Protein AF-A0A9D4LM30-F1 (afdb_monomer_lite)

Sequence (90 aa):
MFFFKVNGIWSTWSNYTRCTVTCGGGTRARLRKCEYTPGFQQGDACVGHNNETQQCNINMCPGRLILQVCQQGNKLVCYVKPRQYDNSRV

InterPro domains:
  IPR000884 Thrombospondin type-1 (TSP1) repeat [PF00090] (11-61)
  IPR000884 Thrombospondin type-1 (TSP1) repeat [PS50092] (7-62)
  IPR000884 Thrombospondin type-1 (TSP1) repeat [SM00209] (10-62)
  IPR036383 Thrombospondin type-1 repeat superfamily [G3DSA:2.20.100.10] (5-62)
  IPR036383 Thrombospondin type-1 repeat superfamily [SSF82895] (5-61)
  IPR052065 Complement and asymmetry regulator [PTHR22906] (6-63)

Secondary structure (DSSP, 8-state):
----EE--EEPPPPPPPPPSBSSSSEEEEEE--EE--TTSEE-SPPSS-SEEEEEE--SPPS--------SSSS-------PPP-BTT--

Radius of gyration: 23.75 Å; chains: 1; bounding box: 57×25×65 Å

pLDDT: mean 79.52, std 17.91, range [45.78, 97.62]

Structure (mmCIF, N/CA/C/O backbone):
data_AF-A0A9D4LM30-F1
#
_entry.id   AF-A0A9D4LM30-F1
#
loop_
_atom_site.group_PDB
_atom_site.id
_atom_site.type_symbol
_atom_site.label_atom_id
_atom_site.label_alt_id
_atom_site.label_comp_id
_atom_site.label_asym_id
_atom_site.label_entity_id
_atom_site.label_seq_id
_atom_site.pdbx_PDB_ins_code
_atom_site.Cartn_x
_atom_site.Cartn_y
_atom_site.Cartn_z
_atom_site.occupancy
_atom_site.B_iso_or_equiv
_atom_site.auth_seq_id
_atom_site.auth_comp_id
_atom_site.auth_asym_id
_atom_site.auth_atom_id
_atom_site.pdbx_PDB_model_num
ATOM 1 N N . MET A 1 1 ? 21.442 -3.714 -39.217 1.00 51.97 1 MET A N 1
ATOM 2 C CA . MET A 1 1 ? 21.274 -3.333 -37.800 1.00 51.97 1 MET A CA 1
ATOM 3 C C . MET A 1 1 ? 20.159 -4.196 -37.223 1.00 51.97 1 MET A C 1
ATOM 5 O O . MET A 1 1 ? 19.005 -3.965 -37.560 1.00 51.97 1 MET A O 1
ATOM 9 N N . PHE A 1 2 ? 20.484 -5.242 -36.461 1.00 56.75 2 PHE A N 1
ATOM 10 C CA . PHE A 1 2 ? 19.465 -6.016 -35.745 1.00 56.75 2 PHE A CA 1
ATOM 11 C C . PHE A 1 2 ? 19.135 -5.262 -34.461 1.00 56.75 2 PHE A C 1
ATOM 13 O O . PHE A 1 2 ? 19.957 -5.191 -33.551 1.00 56.75 2 PHE A O 1
ATOM 20 N N . PHE A 1 3 ? 17.962 -4.639 -34.412 1.00 66.69 3 PHE A N 1
ATOM 21 C CA . PHE A 1 3 ? 17.462 -4.045 -33.182 1.00 66.69 3 PHE A CA 1
ATOM 22 C C . PHE A 1 3 ? 16.859 -5.163 -32.337 1.00 66.69 3 PHE A C 1
ATOM 24 O O . PHE A 1 3 ? 15.714 -5.561 -32.540 1.00 66.69 3 PHE A O 1
ATOM 31 N N . PHE A 1 4 ? 17.652 -5.724 -31.428 1.00 78.94 4 PHE A N 1
ATOM 32 C CA . PHE A 1 4 ? 17.120 -6.664 -30.452 1.00 78.94 4 PHE A CA 1
ATOM 33 C C . PHE A 1 4 ? 16.164 -5.910 -29.526 1.00 78.94 4 PHE A C 1
ATOM 35 O O . PHE A 1 4 ? 16.515 -4.879 -28.946 1.00 78.94 4 PHE A O 1
ATOM 42 N N . LYS A 1 5 ? 14.931 -6.408 -29.439 1.00 86.31 5 LYS A N 1
ATOM 43 C CA . LYS A 1 5 ? 13.939 -5.934 -28.480 1.00 86.31 5 LYS A CA 1
ATOM 44 C C . LYS A 1 5 ? 14.133 -6.683 -27.174 1.00 86.31 5 LYS A C 1
ATOM 46 O O . LYS A 1 5 ? 14.316 -7.899 -27.190 1.00 86.31 5 LYS A O 1
ATOM 51 N N . VAL A 1 6 ? 14.083 -5.960 -26.065 1.00 89.75 6 VAL A N 1
ATOM 52 C CA . VAL A 1 6 ? 14.194 -6.542 -24.725 1.00 89.75 6 VAL A CA 1
ATOM 53 C C . VAL A 1 6 ? 12.901 -6.265 -23.976 1.00 89.75 6 VAL A C 1
ATOM 55 O O . VAL A 1 6 ? 12.452 -5.119 -23.905 1.00 89.75 6 VAL A O 1
ATOM 58 N N . ASN A 1 7 ? 12.292 -7.326 -23.449 1.00 92.62 7 ASN A N 1
ATOM 59 C CA . ASN A 1 7 ? 11.055 -7.225 -22.686 1.00 92.62 7 ASN A CA 1
ATOM 60 C C . ASN A 1 7 ? 11.302 -6.522 -21.351 1.00 92.62 7 ASN A C 1
ATOM 62 O O . ASN A 1 7 ? 12.376 -6.640 -20.755 1.00 92.62 7 ASN A O 1
ATOM 66 N N . GLY A 1 8 ? 10.292 -5.790 -20.894 1.00 93.81 8 GLY A N 1
ATOM 67 C CA . GLY A 1 8 ? 10.348 -5.068 -19.636 1.00 93.81 8 GLY A CA 1
ATOM 68 C C . GLY A 1 8 ? 10.461 -6.017 -18.447 1.00 93.81 8 GLY A C 1
ATOM 69 O O . GLY A 1 8 ? 9.805 -7.061 -18.391 1.00 93.81 8 GLY A O 1
ATOM 70 N N . ILE A 1 9 ? 11.268 -5.622 -17.469 1.00 94.75 9 ILE A N 1
ATOM 71 C CA . ILE A 1 9 ? 11.405 -6.309 -16.186 1.00 94.75 9 ILE A CA 1
ATOM 72 C C . ILE A 1 9 ? 10.844 -5.433 -15.069 1.00 94.75 9 ILE A C 1
ATOM 74 O O . ILE A 1 9 ? 10.969 -4.209 -15.082 1.00 94.75 9 ILE A O 1
ATOM 78 N N . TRP A 1 10 ? 10.194 -6.053 -14.086 1.00 97.00 10 TRP A N 1
ATOM 79 C CA . TRP A 1 10 ? 9.714 -5.318 -12.922 1.00 97.00 10 TRP A CA 1
ATOM 80 C C . TRP A 1 10 ? 10.891 -4.870 -12.054 1.00 97.00 10 TRP A C 1
ATOM 82 O O . TRP A 1 10 ? 11.718 -5.690 -11.656 1.00 97.00 10 TRP A O 1
ATOM 92 N N . SER A 1 11 ? 10.909 -3.588 -11.691 1.00 96.44 11 SER A N 1
ATOM 93 C CA . SER A 1 11 ? 11.745 -3.077 -10.611 1.00 96.44 11 SER A CA 1
ATOM 94 C C . SER A 1 11 ? 11.363 -3.741 -9.288 1.00 96.44 11 SER A C 1
ATOM 96 O O . SER A 1 11 ? 10.278 -4.320 -9.130 1.00 96.44 11 SER A O 1
ATOM 98 N N . THR A 1 12 ? 12.212 -3.569 -8.277 1.00 96.69 12 THR A N 1
ATOM 99 C CA . THR A 1 12 ? 11.806 -3.866 -6.904 1.00 96.69 12 THR A CA 1
ATOM 100 C C . THR A 1 12 ? 10.592 -3.021 -6.521 1.00 96.69 12 THR A C 1
ATOM 102 O O . THR A 1 12 ? 10.385 -1.902 -7.007 1.00 96.69 12 THR A O 1
ATOM 105 N N . TRP A 1 13 ? 9.752 -3.588 -5.660 1.00 97.62 13 TRP A N 1
ATOM 106 C CA . TRP A 1 13 ? 8.640 -2.858 -5.078 1.00 97.62 13 TRP A CA 1
ATOM 107 C C . TRP A 1 13 ? 9.149 -1.692 -4.232 1.00 97.62 13 TRP A C 1
ATOM 109 O O . TRP A 1 13 ? 10.080 -1.845 -3.442 1.00 97.62 13 TRP A O 1
ATOM 119 N N . SER A 1 14 ? 8.482 -0.547 -4.341 1.00 97.19 14 SER A N 1
ATOM 120 C CA . SER A 1 14 ? 8.659 0.559 -3.412 1.00 97.19 14 SER A CA 1
ATOM 121 C C . SER A 1 14 ? 8.256 0.139 -2.001 1.00 97.19 14 SER A C 1
ATOM 123 O O . SER A 1 14 ? 7.493 -0.811 -1.787 1.00 97.19 14 SER A O 1
ATOM 125 N N . ASN A 1 15 ? 8.685 0.934 -1.024 1.00 97.25 15 ASN A N 1
ATOM 126 C CA . ASN A 1 15 ? 8.076 0.881 0.295 1.00 97.25 15 ASN A CA 1
ATOM 127 C C . ASN A 1 15 ? 6.576 1.182 0.201 1.00 97.25 15 ASN A C 1
ATOM 129 O O . ASN A 1 15 ? 6.125 1.924 -0.680 1.00 97.25 15 ASN A O 1
ATOM 133 N N . TYR A 1 16 ? 5.814 0.605 1.127 1.00 96.69 16 TYR A N 1
ATOM 134 C CA . TYR A 1 16 ? 4.418 0.975 1.296 1.00 96.69 16 TYR A CA 1
ATOM 135 C C . TYR A 1 16 ? 4.306 2.442 1.718 1.00 96.69 16 TYR A C 1
ATOM 137 O O . TYR A 1 16 ? 5.100 2.934 2.522 1.00 96.69 16 TYR A O 1
ATOM 145 N N . THR A 1 17 ? 3.280 3.125 1.217 1.00 95.00 17 THR A N 1
ATOM 146 C CA . THR A 1 17 ? 2.854 4.421 1.733 1.00 95.00 17 THR A CA 1
ATOM 147 C C . THR A 1 17 ? 2.486 4.299 3.208 1.00 95.00 17 THR A C 1
ATOM 149 O O . THR A 1 17 ? 2.212 3.211 3.733 1.00 95.00 17 THR A O 1
ATOM 152 N N . ARG A 1 18 ? 2.407 5.445 3.886 1.00 93.50 18 ARG A N 1
ATOM 153 C CA . ARG A 1 18 ? 1.748 5.496 5.192 1.00 93.50 18 ARG A CA 1
ATOM 154 C C . ARG A 1 18 ? 0.318 4.970 5.056 1.00 93.50 18 ARG A C 1
ATOM 156 O O . ARG A 1 18 ? -0.307 5.108 4.002 1.00 93.50 18 ARG A O 1
ATOM 163 N N . CYS A 1 19 ? -0.170 4.333 6.117 1.00 93.69 19 CYS A N 1
ATOM 164 C CA . CYS A 1 19 ? -1.566 3.923 6.178 1.00 93.69 19 CYS A CA 1
ATOM 165 C C . CYS A 1 19 ? -2.455 5.168 6.110 1.00 93.69 19 CYS A C 1
ATOM 167 O O . CYS A 1 19 ? -2.104 6.185 6.708 1.00 93.69 19 CYS A O 1
ATOM 169 N N . THR A 1 20 ? -3.591 5.098 5.421 1.00 89.94 20 THR A N 1
ATOM 170 C CA . THR A 1 20 ? -4.542 6.223 5.353 1.00 89.94 20 THR A CA 1
ATOM 171 C C . THR A 1 20 ? -5.046 6.647 6.730 1.00 89.94 20 THR A C 1
ATOM 173 O O . THR A 1 20 ? -5.300 7.821 6.965 1.00 89.94 20 THR A O 1
ATOM 176 N N . VAL A 1 21 ? -5.138 5.704 7.667 1.00 86.88 21 VAL A N 1
ATOM 177 C CA . VAL A 1 21 ? -5.649 5.937 9.022 1.00 86.88 21 VAL A CA 1
ATOM 178 C C . VAL A 1 21 ? -4.707 5.318 10.042 1.00 86.88 21 VAL A C 1
ATOM 180 O O . VAL A 1 21 ? -3.998 4.367 9.719 1.00 86.88 21 VAL A O 1
ATOM 183 N N . THR A 1 22 ? -4.705 5.793 11.282 1.00 86.75 22 THR A N 1
ATOM 184 C CA . THR A 1 22 ? -3.922 5.177 12.373 1.00 86.75 22 THR A CA 1
ATOM 185 C C . THR A 1 22 ? -4.663 4.045 13.088 1.00 86.75 22 THR A C 1
ATOM 187 O O . THR A 1 22 ? -4.037 3.256 13.793 1.00 86.75 22 THR A O 1
ATOM 190 N N . CYS A 1 23 ? -5.977 3.922 12.882 1.00 84.94 23 CYS A N 1
ATOM 191 C CA . CYS A 1 23 ? -6.838 2.914 13.498 1.00 84.94 23 CYS A CA 1
ATOM 192 C C . CYS A 1 23 ? -8.177 2.773 12.752 1.00 84.94 23 CYS A C 1
ATOM 194 O O . CYS A 1 23 ? -8.566 3.648 11.975 1.00 84.94 23 CYS A O 1
ATOM 196 N N . GLY A 1 24 ? -8.922 1.703 13.026 1.00 82.62 24 GLY A N 1
ATOM 197 C CA . GLY A 1 24 ? -10.252 1.472 12.454 1.00 82.62 24 GLY A CA 1
ATOM 198 C C . GLY A 1 24 ? -10.231 0.927 11.024 1.00 82.62 24 GLY A C 1
ATOM 199 O O . GLY A 1 24 ? -11.257 0.967 10.352 1.00 82.62 24 GLY A O 1
ATOM 200 N N . GLY A 1 25 ? -9.081 0.419 10.573 1.00 88.50 25 GLY A N 1
ATOM 201 C CA . GLY A 1 25 ? -8.877 -0.172 9.254 1.00 88.50 25 GLY A CA 1
ATOM 202 C C . GLY A 1 25 ? -8.710 0.874 8.154 1.00 88.50 25 GLY A C 1
ATOM 203 O O . GLY A 1 25 ? -9.673 1.514 7.741 1.00 88.50 25 GLY A O 1
ATOM 204 N N . GLY A 1 26 ? -7.487 1.016 7.649 1.00 90.69 26 GLY A N 1
ATOM 205 C CA . GLY A 1 26 ? -7.172 1.802 6.459 1.00 90.69 26 GLY A CA 1
ATOM 206 C C . GLY A 1 26 ? -6.427 0.988 5.421 1.00 90.69 26 GLY A C 1
ATOM 207 O O . GLY A 1 26 ? -6.341 -0.238 5.494 1.00 90.69 26 GLY A O 1
ATOM 208 N N . THR A 1 27 ? -5.867 1.693 4.448 1.00 94.00 27 THR A N 1
ATOM 209 C CA . THR A 1 27 ? -5.162 1.104 3.312 1.00 94.00 27 THR A CA 1
ATOM 210 C C . THR A 1 27 ? -3.795 1.739 3.144 1.00 94.00 27 THR A C 1
ATOM 212 O O . THR A 1 27 ? -3.604 2.926 3.409 1.00 94.00 27 THR A O 1
ATOM 215 N N . ARG A 1 28 ? -2.834 0.949 2.677 1.00 95.31 28 ARG A N 1
ATOM 216 C CA . ARG A 1 28 ? -1.525 1.423 2.222 1.00 95.31 28 ARG A CA 1
ATOM 217 C C . ARG A 1 28 ? -1.228 0.823 0.862 1.00 95.31 28 ARG A C 1
ATOM 219 O O . ARG A 1 28 ? -1.610 -0.318 0.596 1.00 95.31 28 ARG A O 1
ATOM 226 N N . ALA A 1 29 ? -0.543 1.583 0.022 1.00 96.31 29 ALA A N 1
ATOM 227 C CA . ALA A 1 29 ? -0.218 1.176 -1.335 1.00 96.31 29 ALA A CA 1
ATOM 228 C C . ALA A 1 29 ? 1.294 1.094 -1.533 1.00 96.31 29 ALA A C 1
ATOM 230 O O . ALA A 1 29 ? 2.047 1.779 -0.849 1.00 96.31 29 ALA A O 1
ATOM 231 N N . ARG A 1 30 ? 1.749 0.269 -2.468 1.00 97.56 30 ARG A N 1
ATOM 232 C CA . ARG A 1 30 ? 3.120 0.297 -2.985 1.00 97.56 30 ARG A CA 1
ATOM 233 C C . ARG A 1 30 ? 3.104 0.229 -4.503 1.00 97.56 30 ARG A C 1
ATOM 235 O O . ARG A 1 30 ? 2.119 -0.212 -5.097 1.00 97.56 30 ARG A O 1
ATOM 242 N N . LEU A 1 31 ? 4.190 0.681 -5.113 1.00 97.31 31 LEU A N 1
ATOM 243 C CA . LEU A 1 31 ? 4.340 0.778 -6.558 1.00 97.31 31 LEU A CA 1
ATOM 244 C C . LEU A 1 31 ? 5.615 0.069 -7.002 1.00 97.31 31 LEU A C 1
ATOM 246 O O . LEU A 1 31 ? 6.595 0.014 -6.267 1.00 97.31 31 LEU A O 1
ATOM 250 N N . ARG A 1 32 ? 5.622 -0.441 -8.223 1.00 97.44 32 ARG A N 1
ATOM 251 C CA . ARG A 1 32 ? 6.821 -0.906 -8.926 1.00 97.44 32 ARG A CA 1
ATOM 252 C C . ARG A 1 32 ? 6.817 -0.332 -10.334 1.00 97.44 32 ARG A C 1
ATOM 254 O O . ARG A 1 32 ? 5.758 0.008 -10.864 1.00 97.44 32 ARG A O 1
ATOM 261 N N . LYS A 1 33 ? 7.987 -0.207 -10.942 1.00 96.25 33 LYS A N 1
ATOM 262 C CA . LYS A 1 33 ? 8.140 0.310 -12.302 1.00 96.25 33 LYS A CA 1
ATOM 263 C C . LYS A 1 33 ? 8.462 -0.832 -13.249 1.00 96.25 33 LYS A C 1
ATOM 265 O O . LYS A 1 33 ? 9.131 -1.783 -12.867 1.00 96.25 33 LYS A O 1
ATOM 270 N N . CYS A 1 34 ? 7.961 -0.737 -14.472 1.00 96.31 34 CYS A N 1
ATOM 271 C CA . CYS A 1 34 ? 8.429 -1.595 -15.548 1.00 96.31 34 CYS A CA 1
ATOM 272 C C . CYS A 1 34 ? 9.653 -0.923 -16.173 1.00 96.31 34 CYS A C 1
ATOM 274 O O . CYS A 1 34 ? 9.542 0.198 -16.674 1.00 96.31 34 CYS A O 1
ATOM 276 N N . GLU A 1 35 ? 10.810 -1.563 -16.068 1.00 94.75 35 GLU A N 1
ATOM 277 C CA . GLU A 1 35 ? 12.097 -1.033 -16.511 1.00 94.75 35 GLU A CA 1
ATOM 278 C C . GLU A 1 35 ? 12.569 -1.759 -17.771 1.00 94.75 35 GLU A C 1
ATOM 280 O O . GLU A 1 35 ? 12.353 -2.960 -17.938 1.00 94.75 35 GLU A O 1
ATOM 285 N N . TYR A 1 36 ? 13.226 -1.013 -18.659 1.00 93.19 36 TYR A N 1
ATOM 286 C CA . TYR A 1 36 ? 13.787 -1.522 -19.908 1.00 93.19 36 TYR A CA 1
ATOM 287 C C . TYR A 1 36 ? 15.286 -1.263 -19.940 1.00 93.19 36 TYR A C 1
ATOM 289 O O . TYR A 1 36 ? 15.758 -0.236 -19.447 1.00 93.19 36 TYR A O 1
ATOM 297 N N . THR A 1 37 ? 16.034 -2.175 -20.556 1.00 89.19 37 THR A N 1
ATOM 298 C CA . THR A 1 37 ? 17.478 -2.017 -20.723 1.00 89.19 37 THR A CA 1
ATOM 299 C C . THR A 1 37 ? 17.776 -0.816 -21.631 1.00 89.19 37 THR A C 1
ATOM 301 O O . THR A 1 37 ? 17.324 -0.800 -22.782 1.00 89.19 37 THR A O 1
ATOM 304 N N . PRO A 1 38 ? 18.542 0.187 -21.162 1.00 88.25 38 PRO A N 1
ATOM 305 C CA . PRO A 1 38 ? 18.936 1.320 -21.992 1.00 88.25 38 PRO A CA 1
ATOM 306 C C . PRO A 1 38 ? 19.696 0.864 -23.243 1.00 88.25 38 PRO A C 1
ATOM 308 O O . PRO A 1 38 ? 20.502 -0.061 -23.183 1.00 88.25 38 PRO A O 1
ATOM 311 N N . GLY A 1 39 ? 19.456 1.523 -24.377 1.00 85.69 39 GLY A N 1
ATOM 312 C CA . GLY A 1 39 ? 20.131 1.214 -25.645 1.00 85.69 39 GLY A CA 1
ATOM 313 C C . GLY A 1 39 ? 19.485 0.102 -26.480 1.00 85.69 39 GLY A C 1
ATOM 314 O O . GLY A 1 39 ? 19.895 -0.100 -27.621 1.00 85.69 39 GLY A O 1
ATOM 315 N N . PHE A 1 40 ? 18.447 -0.566 -25.970 1.00 86.44 40 PHE A N 1
ATOM 316 C CA . PHE A 1 40 ? 17.644 -1.530 -26.727 1.00 86.44 40 PHE A CA 1
ATOM 317 C C . PHE A 1 40 ? 16.270 -0.959 -27.077 1.00 86.44 40 PHE A C 1
ATOM 319 O O . PHE A 1 40 ? 15.769 -0.036 -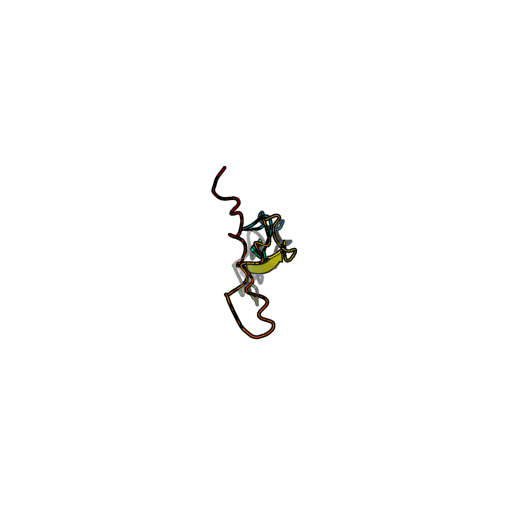26.431 1.00 86.44 40 PHE A O 1
ATOM 326 N N . GLN A 1 41 ? 15.639 -1.516 -28.112 1.00 87.00 41 GLN A N 1
ATOM 327 C CA . GLN A 1 41 ? 14.237 -1.211 -28.385 1.00 87.00 41 GLN A CA 1
ATOM 328 C C . GLN A 1 41 ? 13.358 -1.832 -27.295 1.00 87.00 41 GLN A C 1
ATOM 330 O O . GLN A 1 41 ? 13.584 -2.971 -26.882 1.00 87.00 41 GLN A O 1
ATOM 335 N N . GLN A 1 42 ? 12.342 -1.087 -26.854 1.00 89.62 42 GLN A N 1
ATOM 336 C CA . GLN A 1 42 ? 11.353 -1.594 -25.905 1.00 89.62 42 GLN A CA 1
ATOM 337 C C . GLN A 1 42 ? 10.613 -2.775 -26.547 1.00 89.62 42 GLN A C 1
ATOM 339 O O . GLN A 1 42 ? 10.013 -2.635 -27.618 1.00 89.62 42 GLN A O 1
ATOM 344 N N . GLY A 1 43 ? 10.741 -3.948 -25.930 1.00 90.31 43 GLY A N 1
ATOM 345 C CA . GLY A 1 43 ? 9.970 -5.139 -26.266 1.00 90.31 43 GLY A 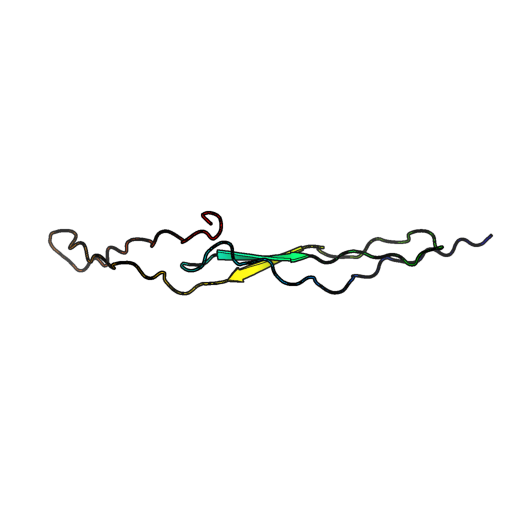CA 1
ATOM 346 C C . GLY A 1 43 ? 8.594 -5.105 -25.612 1.00 90.31 43 GLY A C 1
ATOM 347 O O . GLY A 1 43 ? 7.986 -4.043 -25.474 1.00 90.31 43 GLY A O 1
ATOM 348 N N . ASP A 1 44 ? 8.113 -6.270 -25.195 1.00 93.38 44 ASP A N 1
ATOM 349 C CA . ASP A 1 44 ? 6.825 -6.370 -24.518 1.00 93.38 44 ASP A CA 1
ATOM 350 C C . ASP A 1 44 ? 6.870 -5.716 -23.135 1.00 93.38 44 ASP A C 1
ATOM 352 O O . ASP A 1 44 ? 7.876 -5.777 -22.418 1.00 93.38 44 ASP A O 1
ATOM 356 N N . ALA A 1 45 ? 5.751 -5.106 -22.749 1.00 93.81 45 ALA A N 1
ATOM 357 C CA . ALA A 1 45 ? 5.587 -4.536 -21.423 1.00 93.81 45 ALA A CA 1
ATOM 358 C C . ALA A 1 45 ? 5.481 -5.623 -20.347 1.00 93.81 45 ALA A C 1
ATOM 360 O O . ALA A 1 45 ? 5.076 -6.759 -20.599 1.00 93.81 45 ALA A O 1
ATOM 361 N N . CYS A 1 46 ? 5.811 -5.250 -19.112 1.00 95.12 46 CYS A N 1
ATOM 362 C CA . CYS A 1 46 ? 5.714 -6.146 -17.972 1.00 95.12 46 CYS A CA 1
ATOM 363 C C . CYS A 1 46 ? 4.269 -6.619 -17.761 1.00 95.12 46 CYS A C 1
ATOM 365 O O . CYS A 1 46 ? 3.344 -5.810 -17.672 1.00 95.12 46 CYS A O 1
ATOM 367 N N . VAL A 1 47 ? 4.080 -7.929 -17.604 1.00 95.19 47 VAL A N 1
ATOM 368 C CA . VAL A 1 47 ? 2.764 -8.512 -17.325 1.00 95.19 47 VAL A CA 1
ATOM 369 C C . VAL A 1 47 ? 2.413 -8.338 -15.842 1.00 95.19 47 VAL A C 1
ATOM 371 O O . VAL A 1 47 ? 3.210 -8.652 -14.950 1.00 95.19 47 VAL A O 1
ATOM 374 N N . GLY A 1 48 ? 1.200 -7.846 -15.577 1.00 95.12 48 GLY A N 1
ATOM 375 C CA . GLY A 1 48 ? 0.634 -7.663 -14.237 1.00 95.12 48 GLY A CA 1
ATOM 376 C C . GLY A 1 48 ? 0.513 -6.200 -13.797 1.00 95.12 48 GLY A C 1
ATOM 377 O O . GLY A 1 48 ? 0.787 -5.273 -14.551 1.00 95.12 48 GLY A O 1
ATOM 378 N N . HIS A 1 49 ? 0.085 -5.989 -12.550 1.00 96.00 49 HIS A N 1
ATOM 379 C CA . HIS A 1 49 ? -0.176 -4.653 -12.006 1.00 96.00 49 HIS A CA 1
ATOM 380 C C . 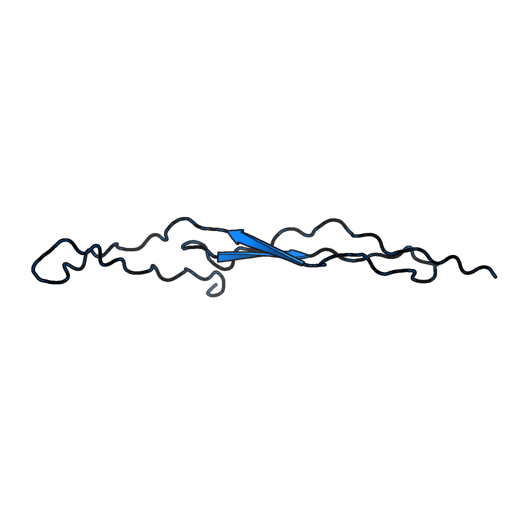HIS A 1 49 ? 1.107 -3.965 -11.524 1.00 96.00 49 HIS A C 1
ATOM 382 O O . HIS A 1 49 ? 1.992 -4.606 -10.948 1.00 96.00 49 HIS A O 1
ATOM 388 N N . ASN A 1 50 ? 1.197 -2.651 -11.725 1.00 96.75 50 ASN A N 1
ATOM 389 C CA . ASN A 1 50 ? 2.281 -1.811 -11.205 1.00 96.75 50 ASN A CA 1
ATOM 390 C C . ASN A 1 50 ? 2.005 -1.291 -9.783 1.00 96.75 50 ASN A C 1
ATOM 392 O O . ASN A 1 50 ? 2.889 -0.696 -9.168 1.00 96.75 50 ASN A O 1
ATOM 396 N N . ASN A 1 51 ? 0.800 -1.516 -9.261 1.00 96.94 51 ASN A N 1
ATOM 397 C CA . ASN A 1 51 ? 0.361 -1.097 -7.942 1.00 96.94 51 ASN A CA 1
ATOM 398 C C . ASN A 1 51 ? -0.146 -2.282 -7.118 1.00 96.94 51 ASN A C 1
ATOM 400 O O . ASN A 1 51 ? -0.699 -3.248 -7.639 1.00 96.94 51 ASN A O 1
ATOM 404 N N . GLU A 1 52 ? 0.012 -2.173 -5.806 1.00 97.50 52 GLU A N 1
ATOM 405 C CA . GLU A 1 52 ? -0.560 -3.112 -4.850 1.00 97.50 52 GLU A CA 1
ATOM 406 C C . GLU A 1 52 ? -1.098 -2.348 -3.648 1.00 97.50 52 GLU A C 1
ATOM 408 O O . GLU A 1 52 ? -0.458 -1.419 -3.152 1.00 97.50 52 GLU A O 1
ATOM 413 N N . THR A 1 53 ? -2.283 -2.727 -3.180 1.00 96.81 53 THR A N 1
ATOM 414 C CA . THR A 1 53 ? -2.937 -2.131 -2.014 1.00 96.81 53 THR A CA 1
ATOM 415 C C . THR A 1 53 ? -3.243 -3.214 -0.996 1.00 96.81 53 THR A C 1
ATOM 417 O O . THR A 1 53 ? -3.726 -4.285 -1.348 1.00 96.81 53 THR A O 1
ATOM 420 N N . GLN A 1 54 ? -2.987 -2.921 0.276 1.00 95.81 54 GLN A N 1
ATOM 421 C CA . GLN A 1 54 ? -3.311 -3.817 1.382 1.00 95.81 54 GLN A CA 1
ATOM 422 C C . GLN A 1 54 ? -3.912 -3.055 2.562 1.00 95.81 54 GLN A C 1
ATOM 424 O O . GLN A 1 54 ? -3.687 -1.850 2.726 1.00 95.81 54 GLN A O 1
ATOM 429 N N . GLN A 1 55 ? -4.643 -3.781 3.407 1.00 94.75 55 GLN A N 1
ATOM 430 C CA . GLN A 1 55 ? -5.173 -3.245 4.655 1.00 94.75 55 GLN A CA 1
ATOM 431 C C . GLN A 1 55 ? -4.060 -2.989 5.679 1.00 94.75 55 GLN A C 1
ATOM 433 O O . GLN A 1 55 ? -3.030 -3.666 5.716 1.00 94.75 55 GLN A O 1
ATOM 438 N N . CYS A 1 56 ? -4.274 -1.988 6.525 1.00 94.12 56 CYS A N 1
ATOM 439 C CA . CYS A 1 56 ? -3.403 -1.641 7.640 1.00 94.12 56 CYS A CA 1
ATOM 440 C C . CYS A 1 56 ? -4.222 -1.047 8.788 1.00 94.12 56 C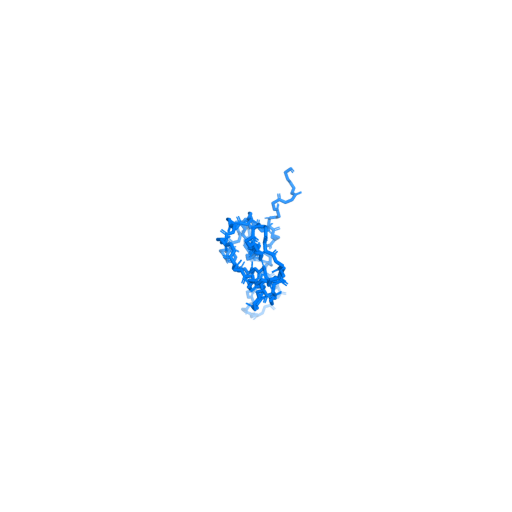YS A C 1
ATOM 442 O O . CYS A 1 56 ? -5.343 -0.583 8.591 1.00 94.12 56 CYS A O 1
ATOM 444 N N . ASN A 1 57 ? -3.662 -1.071 9.999 1.00 90.69 57 ASN A N 1
ATOM 445 C CA . ASN A 1 57 ? -4.263 -0.468 11.192 1.00 90.69 57 ASN A CA 1
ATOM 446 C C . ASN A 1 57 ? -5.707 -0.929 11.464 1.00 90.69 57 ASN A C 1
ATOM 448 O O . ASN A 1 57 ? -6.580 -0.130 11.793 1.00 90.69 57 ASN A O 1
ATOM 452 N N . ILE A 1 58 ? -5.937 -2.242 11.337 1.00 88.31 58 ILE A N 1
ATOM 453 C CA . ILE A 1 58 ? -7.235 -2.908 11.553 1.00 88.31 58 ILE A CA 1
ATOM 454 C C . ILE A 1 58 ? -7.702 -2.896 13.014 1.00 88.31 58 ILE A C 1
ATOM 456 O O . ILE A 1 58 ? -8.853 -3.211 13.300 1.00 88.31 58 ILE A O 1
ATOM 460 N N . ASN A 1 59 ? -6.815 -2.527 13.939 1.00 85.00 59 ASN A N 1
ATOM 461 C CA . ASN A 1 59 ? -7.147 -2.395 15.348 1.00 85.00 59 ASN A CA 1
ATOM 462 C C . ASN A 1 59 ? -8.217 -1.319 15.540 1.00 85.00 59 ASN A C 1
ATOM 464 O O . ASN A 1 59 ? -8.210 -0.288 14.864 1.00 85.00 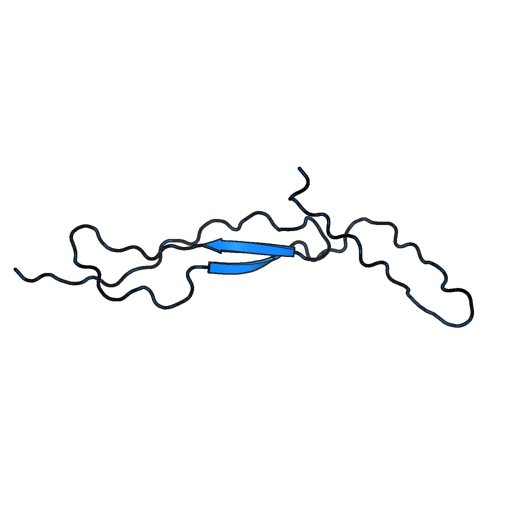59 ASN A O 1
ATOM 468 N N . MET A 1 60 ? -9.121 -1.543 16.492 1.00 79.88 60 MET A N 1
ATOM 469 C CA . MET A 1 60 ? -10.124 -0.545 16.855 1.00 79.88 60 MET A CA 1
ATOM 470 C C . MET A 1 60 ? -9.450 0.749 17.324 1.00 79.88 60 MET A C 1
ATOM 472 O O . MET A 1 60 ? -8.426 0.720 18.006 1.00 79.88 60 MET A O 1
ATOM 476 N N . CYS A 1 61 ? -10.027 1.893 16.960 1.00 81.50 61 CYS A N 1
ATOM 477 C CA . CYS A 1 61 ? -9.523 3.179 17.427 1.00 81.50 61 CYS A CA 1
ATOM 478 C C . CYS A 1 61 ? -9.767 3.387 18.921 1.00 81.50 61 CYS A C 1
ATOM 480 O O . CYS A 1 61 ? -10.836 3.017 19.416 1.00 81.50 61 CYS A O 1
ATOM 482 N N . PRO A 1 62 ? -8.847 4.082 19.614 1.00 73.38 62 PRO A N 1
ATOM 483 C CA . PRO A 1 62 ? -9.112 4.593 20.946 1.00 73.38 62 PRO A CA 1
ATOM 484 C C . PRO A 1 62 ? -10.210 5.660 20.858 1.00 73.38 62 PRO A C 1
ATOM 486 O O . PRO A 1 62 ? -10.038 6.736 20.291 1.00 73.38 62 PRO A O 1
ATOM 489 N N . GLY A 1 63 ? -11.371 5.341 21.407 1.00 64.12 63 GLY A N 1
ATOM 490 C CA . GLY A 1 63 ? -12.511 6.233 21.536 1.00 64.12 63 GLY A CA 1
ATOM 491 C C . GLY A 1 63 ? -13.402 5.712 22.650 1.00 64.12 63 GLY A C 1
ATOM 492 O O . GLY A 1 63 ? -13.361 4.524 22.975 1.00 64.12 63 GLY A O 1
ATOM 493 N N . ARG A 1 64 ? -14.202 6.585 23.273 1.00 53.72 64 ARG A N 1
ATOM 494 C CA . ARG A 1 64 ? -15.208 6.097 24.219 1.00 53.72 64 ARG A CA 1
ATOM 495 C C . ARG A 1 64 ? -16.160 5.184 23.454 1.00 53.72 64 ARG A C 1
ATOM 497 O O . ARG A 1 64 ? -16.924 5.654 22.614 1.00 53.72 64 ARG A O 1
ATOM 504 N N . LEU A 1 65 ? -16.153 3.900 23.801 1.00 54.06 65 LEU A N 1
ATOM 505 C CA . LEU A 1 65 ? -17.334 3.059 23.688 1.00 54.06 65 LEU A CA 1
ATOM 506 C C . LEU A 1 65 ? -18.367 3.679 24.627 1.00 54.06 65 LEU A C 1
ATOM 508 O O 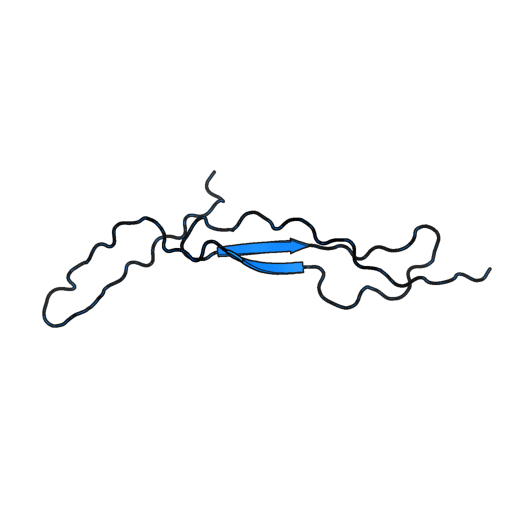. LEU A 1 65 ? -18.457 3.320 25.800 1.00 54.06 65 LEU A O 1
ATOM 512 N N . ILE A 1 66 ? -19.088 4.696 24.154 1.00 52.16 66 ILE A N 1
ATOM 513 C CA . ILE A 1 66 ? -20.287 5.118 24.856 1.00 52.16 66 ILE A CA 1
ATOM 514 C C . ILE A 1 66 ? -21.248 3.959 24.628 1.00 52.16 66 ILE A C 1
ATOM 516 O O . ILE A 1 66 ? -21.815 3.826 23.546 1.00 52.16 66 ILE A O 1
ATOM 520 N N . LEU A 1 67 ? -21.381 3.088 25.630 1.00 50.53 67 LEU A N 1
ATOM 521 C CA . LEU A 1 67 ? -22.573 2.273 25.801 1.00 50.53 67 LEU A CA 1
ATOM 522 C C . LEU A 1 67 ? -23.726 3.270 25.953 1.00 50.53 67 LEU A C 1
ATOM 524 O O . LEU A 1 67 ? -24.121 3.610 27.067 1.00 50.53 67 LEU A O 1
ATOM 528 N N . GLN A 1 68 ? -24.222 3.829 24.848 1.00 45.78 68 GLN A N 1
ATOM 529 C CA . GLN A 1 68 ? -25.524 4.458 24.891 1.00 45.78 68 GLN A CA 1
ATOM 530 C C . GLN A 1 68 ? -26.478 3.301 25.108 1.00 45.78 68 GLN A C 1
ATOM 532 O O . GLN A 1 68 ? -26.693 2.474 24.224 1.00 45.78 68 GLN A O 1
ATOM 537 N N . VAL A 1 69 ? -26.978 3.206 26.337 1.00 52.97 69 VAL A N 1
ATOM 538 C CA . VAL A 1 69 ? -28.170 2.432 26.634 1.00 52.97 69 VAL A CA 1
ATOM 539 C C . VAL A 1 69 ? -29.224 2.974 25.671 1.00 52.97 69 VAL A C 1
ATOM 541 O O . VAL A 1 69 ? -29.724 4.081 25.859 1.00 52.97 69 VAL A O 1
ATOM 544 N N . CYS A 1 70 ? -29.483 2.252 24.583 1.00 57.75 70 CYS A N 1
ATOM 545 C CA . CYS A 1 70 ? -30.621 2.480 23.710 1.00 57.75 70 CYS A CA 1
ATOM 546 C C . CYS A 1 70 ? -31.849 2.114 24.586 1.00 57.75 70 CYS A C 1
ATOM 548 O O . CYS A 1 70 ? -32.236 0.952 24.673 1.00 57.75 70 CYS A O 1
ATOM 550 N N . GLN A 1 71 ? -32.315 3.063 25.415 1.00 53.44 71 GLN A N 1
ATOM 551 C CA . GLN A 1 71 ? -33.408 2.903 26.394 1.00 53.44 71 GLN A CA 1
ATOM 552 C C . GLN A 1 71 ? -34.664 2.387 25.659 1.00 53.44 71 GLN A C 1
ATOM 554 O O . GLN A 1 71 ? -35.022 2.973 24.646 1.00 53.44 71 GLN A O 1
ATOM 559 N N . GLN A 1 72 ? -35.393 1.339 26.055 1.00 53.34 72 GLN A N 1
ATOM 560 C CA . GLN A 1 72 ? -35.301 0.354 27.137 1.00 53.34 72 GLN A CA 1
ATOM 561 C C . GLN A 1 72 ? -35.825 -0.988 26.578 1.00 53.34 72 GLN A C 1
ATOM 563 O O . GLN A 1 72 ? -36.864 -0.994 25.925 1.00 53.34 72 GLN A O 1
ATOM 568 N N . GLY A 1 73 ? -35.178 -2.130 26.860 1.00 55.28 73 GLY A N 1
ATOM 569 C CA . GLY A 1 73 ? -35.906 -3.411 26.785 1.00 55.28 73 GLY A CA 1
ATOM 570 C C . GLY A 1 73 ? -35.132 -4.688 26.479 1.00 55.28 73 GLY A C 1
ATOM 571 O O . GLY A 1 73 ? -35.508 -5.726 27.007 1.00 55.28 73 GLY A O 1
ATOM 572 N N . ASN A 1 74 ? -34.068 -4.686 25.675 1.00 55.09 74 ASN A N 1
ATOM 573 C CA . ASN A 1 74 ? -33.299 -5.918 25.467 1.00 55.09 74 ASN A CA 1
ATOM 574 C C . ASN A 1 74 ? -31.964 -5.643 24.775 1.00 55.09 74 ASN A C 1
ATOM 576 O O . ASN A 1 74 ? -31.925 -4.989 23.744 1.00 55.09 74 ASN A O 1
ATOM 580 N N . LYS A 1 75 ? -30.885 -6.135 25.387 1.00 57.91 75 LYS A N 1
ATOM 581 C CA . LYS A 1 75 ? -29.492 -6.261 24.916 1.00 57.91 75 LYS A CA 1
ATOM 582 C C . LYS A 1 75 ? -29.201 -5.735 23.486 1.00 57.91 75 LYS A C 1
ATOM 584 O O . LYS A 1 75 ? -29.248 -6.487 22.519 1.00 57.91 75 LYS A O 1
ATOM 589 N N . LEU A 1 76 ? -28.806 -4.464 23.370 1.00 51.47 76 LEU A N 1
ATOM 590 C CA . LEU A 1 76 ? -28.323 -3.844 22.127 1.00 51.47 76 LEU A CA 1
ATOM 591 C C . LEU A 1 76 ? -26.918 -3.280 22.357 1.00 51.47 76 LEU A C 1
ATOM 593 O O . LEU A 1 76 ? -26.748 -2.274 23.043 1.00 51.47 76 LEU A O 1
ATOM 597 N N . VAL A 1 77 ? -25.894 -3.916 21.785 1.00 56.12 77 VAL A N 1
ATOM 598 C CA . VAL A 1 77 ? -24.561 -3.305 21.683 1.00 56.12 77 VAL A CA 1
ATOM 599 C C . VAL A 1 77 ? -24.627 -2.271 20.554 1.00 56.12 77 VAL A C 1
ATOM 601 O O . VAL A 1 77 ? -24.325 -2.569 19.402 1.00 56.12 77 VAL A O 1
ATOM 604 N N . CYS A 1 78 ? -25.087 -1.060 20.873 1.00 51.41 78 CYS A N 1
ATOM 605 C CA . CYS A 1 78 ? -25.022 0.093 19.979 1.00 51.41 78 CYS A CA 1
ATOM 606 C C . CYS A 1 78 ? -23.528 0.501 19.881 1.00 51.41 78 CYS A C 1
ATOM 608 O O . CYS A 1 78 ? -23.005 1.161 20.775 1.00 51.41 78 CYS A O 1
ATOM 610 N N . TYR A 1 79 ? -22.791 0.039 18.859 1.00 55.50 79 TYR A N 1
ATOM 611 C CA . TYR A 1 79 ? -21.390 0.435 18.665 1.00 55.50 79 TYR A CA 1
ATOM 612 C C . TYR A 1 79 ? -21.317 1.741 17.874 1.00 55.50 79 TYR A C 1
ATOM 614 O O . TYR A 1 79 ? -21.830 1.857 16.762 1.00 55.50 79 TYR A O 1
ATOM 622 N N . VAL A 1 80 ? -20.634 2.738 18.432 1.00 52.66 80 VAL A N 1
ATOM 623 C CA . VAL A 1 80 ? -20.210 3.907 17.662 1.00 52.66 80 VAL A CA 1
ATOM 624 C C . VAL A 1 80 ? -19.078 3.423 16.757 1.00 52.66 80 VAL A C 1
ATOM 626 O O . VAL A 1 80 ? -18.053 2.977 17.272 1.00 52.66 80 VAL A O 1
ATOM 629 N N . LYS A 1 81 ? -19.231 3.464 15.423 1.00 53.12 81 LYS A N 1
ATOM 630 C CA . LYS A 1 81 ? -18.069 3.285 14.535 1.00 53.12 81 LYS A CA 1
ATOM 631 C C . LYS A 1 81 ? -17.078 4.395 14.897 1.00 53.12 81 LYS A C 1
ATOM 633 O O . LYS A 1 81 ? -17.438 5.566 14.736 1.00 53.12 81 LYS A O 1
ATOM 638 N N . PRO A 1 82 ? -15.885 4.086 15.431 1.00 55.66 82 PRO A N 1
ATOM 639 C CA . PRO A 1 82 ? -14.945 5.140 15.752 1.00 55.66 82 PRO A CA 1
ATOM 640 C C . PRO A 1 82 ? -14.619 5.917 14.476 1.00 55.66 82 PRO A C 1
ATOM 642 O O . PRO A 1 82 ? -14.442 5.313 13.416 1.00 55.66 82 PRO A O 1
ATOM 645 N N . ARG A 1 83 ? -14.547 7.253 14.565 1.00 60.94 83 ARG A N 1
ATOM 646 C CA . ARG A 1 83 ? -14.004 8.060 13.466 1.00 60.94 83 ARG A CA 1
ATOM 647 C C . ARG A 1 83 ? -12.620 7.512 13.146 1.00 60.94 83 ARG A C 1
ATOM 649 O O . ARG A 1 83 ? -11.746 7.531 14.008 1.00 60.94 83 ARG A O 1
ATOM 656 N N . GLN A 1 84 ? -12.448 7.031 11.921 1.00 65.19 84 GLN A N 1
ATOM 657 C CA . GLN A 1 84 ? -11.136 6.725 11.377 1.00 65.19 84 GLN A CA 1
ATOM 658 C C . GLN A 1 84 ? -10.258 7.971 11.550 1.00 65.19 84 GLN A C 1
ATOM 660 O O . GLN A 1 84 ? -10.629 9.060 11.103 1.00 65.19 84 GLN A O 1
ATOM 665 N N . TYR A 1 85 ? -9.150 7.839 12.279 1.00 64.19 85 TYR A N 1
ATOM 666 C CA . TYR A 1 85 ? -8.228 8.950 12.484 1.00 64.19 85 TYR A CA 1
ATOM 667 C C . TYR A 1 85 ? -7.313 9.028 11.265 1.00 64.19 85 TYR A C 1
ATOM 669 O O . TYR A 1 85 ? -6.389 8.229 11.114 1.00 64.19 85 TYR A O 1
ATOM 677 N N . ASP A 1 86 ? -7.671 9.928 10.357 1.00 66.00 86 ASP A N 1
ATOM 678 C CA . ASP A 1 86 ? -6.988 10.167 9.092 1.00 66.00 86 ASP A CA 1
ATOM 679 C C . ASP A 1 86 ? -5.608 10.802 9.324 1.00 66.00 86 ASP A C 1
ATOM 681 O O . ASP A 1 86 ? -5.475 11.776 10.066 1.00 66.00 86 ASP A O 1
ATOM 685 N N . ASN A 1 87 ? -4.587 10.271 8.652 1.00 58.41 87 ASN A N 1
ATOM 686 C CA . ASN A 1 87 ? -3.241 10.848 8.632 1.00 58.41 87 ASN A CA 1
ATOM 687 C C . ASN A 1 87 ? -3.141 12.149 7.808 1.00 58.41 87 ASN A C 1
ATOM 689 O O . ASN A 1 87 ? -2.073 12.754 7.773 1.00 58.41 87 ASN A O 1
ATOM 693 N N . SER A 1 88 ? -4.223 12.584 7.157 1.00 57.72 88 SER A N 1
ATOM 694 C CA . SER A 1 88 ? -4.296 13.800 6.330 1.00 57.72 88 SER A CA 1
ATOM 695 C C . SER A 1 88 ? -4.618 15.079 7.123 1.00 57.72 88 SER A C 1
ATOM 697 O O . SER A 1 88 ? -4.766 16.142 6.529 1.00 57.72 88 SER A O 1
ATOM 699 N N . ARG A 1 89 ? -4.761 14.994 8.457 1.00 56.03 89 ARG A N 1
ATOM 700 C CA . ARG A 1 89 ? -4.956 16.149 9.363 1.00 56.03 89 ARG A CA 1
ATOM 701 C C . ARG A 1 89 ? -3.708 16.491 10.186 1.00 56.03 89 ARG A C 1
ATOM 703 O O . ARG A 1 89 ? -3.831 16.857 11.355 1.00 56.03 89 ARG A O 1
ATOM 710 N N . VAL A 1 90 ? -2.530 16.344 9.584 1.00 47.88 90 VAL A N 1
ATOM 711 C CA . VAL A 1 90 ? -1.276 16.938 10.073 1.00 47.88 90 VAL A CA 1
ATOM 712 C C . VAL A 1 90 ? -0.888 18.062 9.132 1.00 47.88 90 VAL A C 1
ATOM 714 O O . VAL A 1 90 ? -0.917 17.806 7.908 1.00 47.88 90 VAL A O 1
#

Organism: Dreissena polymorpha (NCBI:txid45954)

Foldseek 3Di:
DDQDADEWDKDDKDDWDPFQFQALKGKIKIFIDGDDDPPGHHDHYDPDDRMDMDIDRHHHDPDDLPPPVPDDDDDDSPGDSPPGHGPVPD